Protein AF-A0A963BTK8-F1 (afdb_monomer_lite)

Foldseek 3Di:
DKDKDDDKDKDDPDPFKIWIWDWIWIDPDDPDDTDIDIDIDIGGDD

Structure (mmCIF, N/CA/C/O backbone):
data_AF-A0A963BTK8-F1
#
_entry.id   AF-A0A963BTK8-F1
#
loop_
_atom_site.group_PDB
_atom_site.id
_atom_site.type_symbol
_atom_site.label_atom_id
_atom_site.label_alt_id
_atom_site.label_comp_id
_atom_site.label_asym_id
_atom_site.label_entity_id
_atom_site.label_seq_id
_atom_site.pdbx_PDB_ins_code
_atom_site.Cartn_x
_atom_site.Cartn_y
_atom_site.Cartn_z
_atom_site.occupancy
_atom_site.B_iso_or_equiv
_atom_site.auth_seq_id
_atom_site.auth_comp_id
_atom_site.auth_asym_id
_atom_site.auth_atom_id
_atom_site.pdbx_PDB_model_num
ATOM 1 N N . GLU A 1 1 ? 0.653 2.167 -24.097 1.00 71.69 1 GLU A N 1
ATOM 2 C CA . GLU A 1 1 ? -0.180 1.896 -22.904 1.00 71.69 1 GLU A CA 1
ATOM 3 C C . GLU A 1 1 ? 0.767 1.444 -21.800 1.00 71.69 1 GLU A C 1
ATOM 5 O O . GLU A 1 1 ? 1.777 0.855 -22.150 1.00 71.69 1 GLU A O 1
ATOM 10 N N . VAL A 1 2 ? 0.541 1.794 -20.530 1.00 86.69 2 VAL A N 1
ATOM 11 C CA . VAL A 1 2 ? 1.456 1.421 -19.430 1.00 86.69 2 VAL A CA 1
ATOM 12 C C . VAL A 1 2 ? 0.673 0.591 -18.429 1.00 86.69 2 VAL A C 1
ATOM 14 O O . VAL A 1 2 ? -0.360 1.043 -17.934 1.00 86.69 2 VAL A O 1
ATOM 17 N N . PHE A 1 3 ? 1.151 -0.619 -18.154 1.00 91.69 3 PHE A N 1
ATOM 18 C CA . PHE A 1 3 ? 0.525 -1.532 -17.205 1.00 91.69 3 PHE A CA 1
ATOM 19 C C . PHE A 1 3 ? 1.168 -1.372 -15.830 1.00 91.69 3 PHE A C 1
ATOM 21 O O . PHE A 1 3 ? 2.388 -1.269 -15.735 1.00 91.69 3 PHE A O 1
ATOM 28 N N . ALA A 1 4 ? 0.373 -1.361 -14.760 1.00 94.69 4 ALA A N 1
ATOM 29 C CA . ALA A 1 4 ? 0.888 -1.323 -13.397 1.00 94.69 4 ALA A CA 1
ATOM 30 C C . ALA A 1 4 ? 0.203 -2.366 -12.525 1.00 94.69 4 ALA A C 1
ATOM 32 O O . ALA A 1 4 ? -1.023 -2.480 -12.515 1.00 94.69 4 ALA A O 1
ATOM 33 N N . ILE A 1 5 ? 1.002 -3.084 -11.744 1.00 96.38 5 ILE A N 1
ATOM 34 C CA . ILE A 1 5 ? 0.523 -4.074 -10.784 1.00 96.38 5 ILE A CA 1
ATOM 35 C C . ILE A 1 5 ? 1.407 -4.048 -9.543 1.00 96.38 5 ILE A C 1
ATOM 37 O O . ILE A 1 5 ? 2.574 -3.656 -9.595 1.00 96.38 5 ILE A O 1
ATOM 41 N N . GLY A 1 6 ? 0.854 -4.452 -8.408 1.00 96.81 6 GLY A N 1
ATOM 42 C CA . GLY A 1 6 ? 1.638 -4.642 -7.204 1.00 96.81 6 GLY A CA 1
ATOM 43 C C . GLY A 1 6 ? 0.796 -5.079 -6.011 1.00 96.81 6 GLY A C 1
ATOM 44 O O . GLY A 1 6 ? -0.413 -5.291 -6.140 1.00 96.81 6 GLY A O 1
ATOM 45 N N . PRO A 1 7 ? 1.453 -5.301 -4.863 1.00 97.94 7 PRO A N 1
ATOM 46 C CA . PRO A 1 7 ? 0.812 -5.840 -3.679 1.00 97.94 7 PRO A CA 1
ATOM 47 C C . PRO A 1 7 ? -0.079 -4.801 -2.988 1.00 97.94 7 PRO A C 1
ATOM 49 O O . PRO A 1 7 ? 0.216 -3.602 -2.951 1.00 97.94 7 PRO A O 1
ATOM 52 N N . GLY A 1 8 ? -1.143 -5.304 -2.366 1.00 98.12 8 GLY A N 1
ATOM 53 C CA . GLY A 1 8 ? -2.003 -4.556 -1.458 1.00 98.12 8 GLY A CA 1
ATOM 54 C C . GLY A 1 8 ? -2.062 -5.229 -0.091 1.00 98.12 8 GLY A C 1
ATOM 55 O O . GLY A 1 8 ? -2.045 -6.456 0.008 1.00 98.12 8 GLY A O 1
ATOM 56 N N . ALA A 1 9 ? -2.139 -4.421 0.959 1.00 98.56 9 ALA A N 1
ATOM 57 C CA . ALA A 1 9 ? -2.353 -4.860 2.327 1.00 98.56 9 ALA A CA 1
ATOM 58 C C . ALA A 1 9 ? -3.501 -4.068 2.958 1.00 98.56 9 ALA A C 1
ATOM 60 O O . ALA A 1 9 ? -3.655 -2.864 2.731 1.00 98.56 9 ALA A O 1
ATOM 61 N N . VAL A 1 10 ? -4.291 -4.754 3.7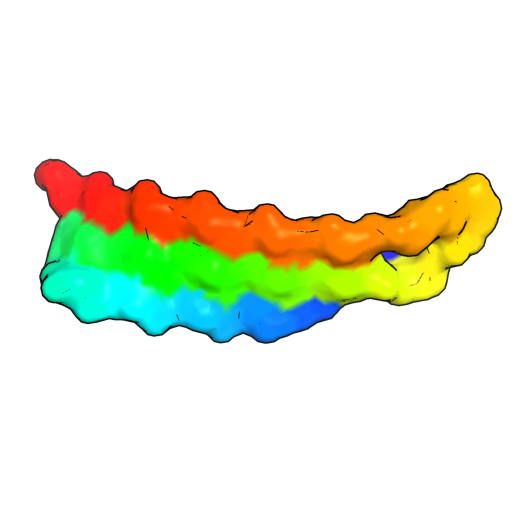80 1.00 98.44 10 VAL A N 1
ATOM 62 C CA . VAL A 1 10 ? -5.316 -4.148 4.627 1.00 98.44 10 VAL A CA 1
ATOM 63 C C . VAL A 1 10 ? -5.091 -4.581 6.067 1.00 98.44 10 VAL A C 1
ATOM 65 O O . VAL A 1 10 ? -4.831 -5.751 6.344 1.00 98.44 10 VAL A O 1
ATOM 68 N N . LEU A 1 11 ? -5.189 -3.621 6.978 1.00 98.56 11 LEU A N 1
ATOM 69 C CA . LEU A 1 11 ? -5.213 -3.853 8.411 1.00 98.56 11 LEU A CA 1
ATOM 70 C C . LEU A 1 11 ? -6.568 -3.402 8.954 1.00 98.56 11 LEU A C 1
ATOM 72 O O . LEU A 1 11 ? -6.932 -2.228 8.853 1.00 98.56 11 LEU A O 1
ATOM 76 N N . HIS A 1 12 ? -7.303 -4.340 9.544 1.00 98.19 12 HIS A N 1
ATOM 77 C CA . HIS A 1 12 ? -8.563 -4.062 10.224 1.00 98.19 12 HIS A CA 1
ATOM 78 C C . HIS A 1 12 ? -8.272 -3.696 11.682 1.00 98.19 12 HIS A C 1
ATOM 80 O O . HIS A 1 12 ? -7.829 -4.541 12.456 1.00 98.19 12 HIS A O 1
ATOM 86 N N . LEU A 1 13 ? -8.487 -2.427 12.038 1.00 98.00 13 LEU A N 1
ATOM 87 C CA . LEU A 1 13 ? -8.288 -1.922 13.402 1.00 98.00 13 LEU A CA 1
ATOM 88 C C . LEU A 1 13 ? -9.547 -2.136 14.256 1.00 98.00 13 LEU A C 1
ATOM 90 O O . LEU A 1 13 ? -9.455 -2.452 15.438 1.00 98.00 13 LEU A O 1
ATOM 94 N N . SER A 1 14 ? -10.720 -1.986 13.640 1.00 97.88 14 SER A N 1
ATOM 95 C CA . SER A 1 14 ? -12.040 -2.281 14.205 1.00 97.88 14 SER A CA 1
ATOM 96 C C . SER A 1 14 ? -13.014 -2.640 13.065 1.00 97.88 14 SER A C 1
ATOM 98 O O . SER A 1 14 ? -12.618 -2.543 11.896 1.00 97.88 14 SER A O 1
ATOM 100 N N . PRO A 1 15 ? -14.270 -3.043 13.354 1.00 97.12 15 PRO A N 1
ATOM 101 C CA . PRO A 1 15 ? -15.291 -3.245 12.319 1.00 97.12 15 PRO A CA 1
ATOM 102 C C . PRO A 1 15 ? -15.489 -2.020 11.420 1.00 97.12 15 PRO A C 1
ATOM 104 O O . PRO A 1 15 ? -15.728 -2.173 10.229 1.00 97.12 15 PRO A O 1
ATOM 107 N N . ASP A 1 16 ? -15.296 -0.826 11.977 1.00 98.12 16 ASP A N 1
ATOM 108 C CA . ASP A 1 16 ? -15.547 0.439 11.289 1.00 98.12 16 ASP A CA 1
ATOM 109 C C . ASP A 1 16 ? -14.270 1.119 10.783 1.00 98.12 16 ASP A C 1
ATOM 111 O O . ASP A 1 16 ? -14.340 2.087 10.032 1.00 98.12 16 ASP A O 1
ATOM 115 N N . THR A 1 17 ? -13.082 0.656 11.192 1.00 98.44 17 THR A N 1
ATOM 116 C CA . THR A 1 17 ? -11.809 1.331 10.887 1.00 98.44 17 THR A CA 1
ATOM 117 C C . THR A 1 17 ? -10.822 0.411 10.186 1.00 98.44 17 THR A C 1
ATOM 119 O O . THR A 1 17 ? -10.438 -0.645 10.705 1.00 98.44 17 THR A O 1
ATOM 122 N N . HIS A 1 18 ? -10.337 0.849 9.024 1.00 98.62 18 HIS A N 1
ATOM 123 C CA . HIS A 1 18 ? -9.421 0.082 8.185 1.00 98.62 18 HIS A CA 1
ATOM 124 C C . HIS A 1 18 ? -8.286 0.952 7.645 1.00 98.62 18 HIS A C 1
ATOM 126 O O . HIS A 1 18 ? -8.506 2.062 7.152 1.00 98.62 18 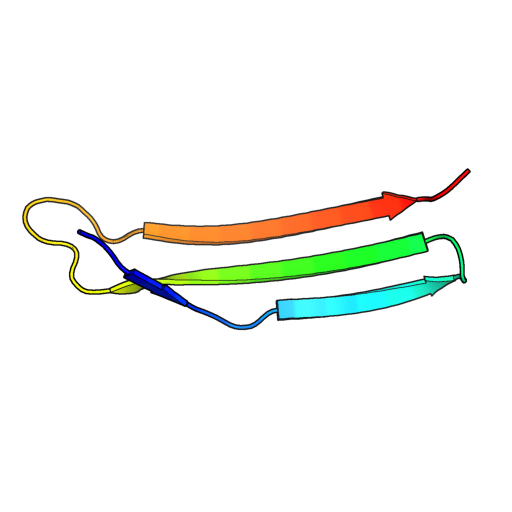HIS A O 1
ATOM 132 N N . LEU A 1 19 ? -7.068 0.419 7.689 1.00 98.62 19 LEU A N 1
ATOM 133 C CA . LEU A 1 19 ? -5.893 1.015 7.067 1.00 98.62 19 LEU A CA 1
ATOM 134 C C . LEU A 1 19 ? -5.516 0.205 5.826 1.00 98.62 19 LEU A C 1
ATOM 136 O O . LEU A 1 19 ? -5.267 -0.994 5.914 1.00 98.62 19 LEU A O 1
ATOM 140 N N . PHE A 1 20 ? -5.450 0.865 4.675 1.00 98.56 20 PHE A N 1
ATOM 141 C CA . PHE A 1 20 ? -5.049 0.271 3.405 1.00 98.56 20 PHE A CA 1
ATOM 142 C C . PHE A 1 20 ? -3.674 0.785 3.001 1.00 98.56 20 PHE A C 1
ATOM 144 O O . PHE A 1 20 ? -3.425 1.993 3.023 1.00 98.56 20 PHE A O 1
ATOM 151 N N . PHE A 1 21 ? -2.825 -0.125 2.544 1.00 98.62 21 PHE A N 1
ATOM 152 C CA . PHE A 1 21 ? -1.571 0.187 1.881 1.00 98.62 21 PHE A CA 1
ATOM 153 C C . PHE A 1 21 ? -1.536 -0.501 0.519 1.00 98.62 21 PHE A C 1
ATOM 155 O O . PHE A 1 21 ? -1.794 -1.696 0.423 1.00 98.62 21 PHE A O 1
ATOM 162 N N . ASN A 1 22 ? -1.225 0.243 -0.539 1.00 98.44 22 ASN A N 1
ATOM 163 C CA . ASN A 1 22 ? -1.091 -0.309 -1.885 1.00 98.44 22 ASN A CA 1
ATOM 164 C C . ASN A 1 22 ? 0.193 0.206 -2.524 1.00 98.44 22 ASN A C 1
ATOM 166 O O . ASN A 1 22 ? 0.481 1.403 -2.442 1.00 98.44 22 ASN A O 1
ATOM 170 N N . ALA A 1 23 ? 0.918 -0.682 -3.194 1.00 98.25 23 ALA A N 1
ATOM 171 C CA . ALA A 1 23 ? 2.065 -0.340 -4.019 1.00 98.25 23 ALA A CA 1
ATOM 172 C C . ALA A 1 23 ? 1.801 -0.802 -5.454 1.00 98.25 23 ALA A C 1
ATOM 174 O O . ALA A 1 23 ? 1.396 -1.941 -5.668 1.00 98.25 23 ALA A O 1
ATOM 175 N N . TYR A 1 24 ? 2.032 0.074 -6.427 1.00 97.56 24 TYR A N 1
ATOM 176 C CA . TYR A 1 24 ? 1.904 -0.221 -7.851 1.00 97.56 24 TYR A CA 1
ATOM 177 C C . TYR A 1 24 ? 3.207 0.114 -8.556 1.00 97.56 24 TYR A C 1
ATOM 179 O O . TYR A 1 24 ? 3.733 1.215 -8.385 1.00 97.56 24 TYR A O 1
ATOM 187 N N . PHE A 1 25 ? 3.679 -0.818 -9.375 1.00 95.88 25 PHE A N 1
ATOM 188 C CA . PHE A 1 25 ? 4.883 -0.658 -10.174 1.00 95.88 25 PHE A CA 1
ATOM 189 C C . PHE A 1 25 ? 4.493 -0.699 -11.641 1.00 95.88 25 PHE A C 1
ATOM 191 O O . PHE A 1 25 ? 3.908 -1.681 -12.101 1.00 95.88 25 PHE A O 1
ATOM 198 N N . GLU A 1 26 ? 4.799 0.363 -12.375 1.00 95.75 26 GLU A N 1
ATOM 199 C CA . GLU A 1 26 ? 4.539 0.393 -13.810 1.00 95.75 26 GLU A CA 1
ATOM 200 C C . GLU A 1 26 ? 5.486 -0.542 -14.580 1.00 95.75 26 GLU A C 1
ATOM 202 O O . GLU A 1 26 ? 6.580 -0.873 -14.126 1.00 95.75 26 GLU A O 1
ATOM 207 N N . THR A 1 27 ? 5.071 -0.969 -15.763 1.00 90.81 27 THR A N 1
ATOM 208 C CA . THR A 1 27 ? 5.797 -1.815 -16.719 1.00 90.81 27 THR A CA 1
ATOM 209 C C . THR A 1 27 ? 5.510 -1.300 -18.128 1.00 90.81 27 THR A C 1
ATOM 211 O O . THR A 1 27 ? 4.490 -0.644 -18.343 1.00 90.81 27 THR A O 1
ATOM 214 N N . ASP A 1 28 ? 6.431 -1.536 -19.064 1.00 89.56 28 ASP A N 1
ATOM 215 C CA . ASP A 1 28 ? 6.312 -1.113 -20.470 1.00 89.56 28 ASP A CA 1
ATOM 216 C C . ASP A 1 28 ? 6.174 0.412 -20.671 1.00 89.56 28 ASP A C 1
ATOM 218 O O . ASP A 1 28 ? 5.506 0.907 -21.578 1.00 89.56 28 ASP A O 1
ATOM 222 N N . ALA A 1 29 ? 6.825 1.195 -19.804 1.00 87.75 29 ALA A N 1
ATOM 223 C CA . ALA A 1 29 ? 6.927 2.640 -19.974 1.00 87.75 29 ALA A CA 1
ATOM 224 C C . ALA A 1 29 ? 7.970 2.980 -21.056 1.00 87.75 29 ALA A C 1
ATOM 226 O O . ALA A 1 29 ? 9.172 2.928 -20.808 1.00 87.75 29 ALA A O 1
ATOM 227 N N . GLU A 1 30 ? 7.506 3.367 -22.245 1.00 85.56 30 GLU A N 1
ATOM 228 C CA . GLU A 1 30 ? 8.352 3.853 -23.342 1.00 85.56 30 GLU A CA 1
ATOM 229 C C . GLU A 1 30 ? 8.262 5.379 -23.479 1.00 85.56 30 GLU A C 1
ATOM 231 O O . GLU A 1 30 ? 7.194 5.973 -23.321 1.00 85.56 30 GLU A O 1
ATOM 236 N N . ASN A 1 31 ? 9.389 6.030 -23.787 1.00 86.88 31 ASN A N 1
ATOM 237 C CA . ASN A 1 31 ? 9.500 7.485 -23.988 1.00 86.88 31 ASN A CA 1
ATOM 238 C C . ASN A 1 31 ? 9.115 8.357 -22.771 1.00 86.88 31 ASN A C 1
ATOM 240 O O . ASN A 1 31 ? 8.940 9.569 -22.910 1.00 86.88 31 ASN A O 1
ATOM 244 N N . ARG A 1 32 ? 9.019 7.767 -21.570 1.00 87.81 32 ARG A N 1
ATOM 245 C CA . ARG A 1 32 ? 8.863 8.478 -20.291 1.00 87.81 32 ARG A CA 1
ATOM 246 C C . ARG A 1 32 ? 9.509 7.728 -19.129 1.00 87.81 32 ARG A C 1
ATOM 248 O O . ARG A 1 32 ? 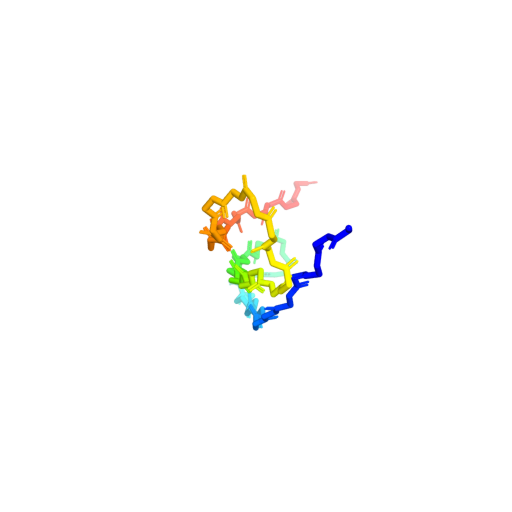9.785 6.537 -19.223 1.00 87.81 32 ARG A O 1
ATOM 255 N N . THR A 1 33 ? 9.669 8.409 -17.999 1.00 89.62 33 THR A N 1
ATOM 256 C CA . THR A 1 33 ? 10.085 7.771 -16.746 1.00 89.62 33 THR A CA 1
ATOM 257 C C . THR A 1 33 ? 9.011 6.798 -16.248 1.00 89.62 33 THR A C 1
ATOM 259 O O . THR A 1 33 ? 7.817 7.119 -16.246 1.00 89.62 33 THR A O 1
ATOM 262 N N . ARG A 1 34 ? 9.448 5.614 -15.809 1.00 90.00 34 ARG A N 1
ATOM 263 C CA . ARG A 1 34 ? 8.637 4.632 -15.080 1.00 90.00 34 ARG A CA 1
ATOM 264 C C . ARG A 1 34 ? 8.224 5.196 -13.718 1.00 90.00 34 ARG A C 1
ATOM 266 O O . ARG A 1 34 ? 9.064 5.736 -13.002 1.00 90.00 34 ARG A O 1
ATOM 273 N N . GLY A 1 35 ? 6.952 5.059 -13.368 1.00 93.19 35 GLY A N 1
ATOM 274 C CA . GLY A 1 35 ? 6.395 5.495 -12.096 1.00 93.19 35 GLY A CA 1
ATOM 275 C C . GLY A 1 35 ? 6.134 4.336 -11.140 1.00 93.19 35 GLY A C 1
ATOM 276 O O . GLY A 1 35 ? 5.565 3.313 -11.520 1.00 93.19 35 GLY A O 1
ATOM 277 N N . ASP A 1 36 ? 6.477 4.560 -9.875 1.00 95.94 36 ASP A N 1
ATOM 278 C CA . ASP A 1 36 ? 6.029 3.736 -8.758 1.00 95.94 36 ASP A CA 1
ATOM 279 C C . ASP A 1 36 ? 5.039 4.555 -7.924 1.00 95.94 36 ASP A C 1
ATOM 281 O O . ASP A 1 36 ? 5.291 5.722 -7.603 1.00 95.94 36 ASP A O 1
ATOM 285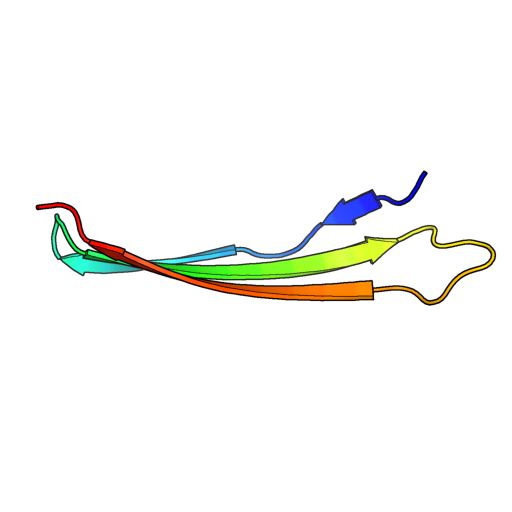 N N . ARG A 1 37 ? 3.898 3.960 -7.568 1.00 95.75 37 ARG A N 1
ATOM 286 C CA . ARG A 1 37 ? 2.857 4.627 -6.781 1.00 95.75 37 ARG A CA 1
ATOM 287 C C . ARG A 1 37 ? 2.610 3.891 -5.478 1.00 95.75 37 ARG A C 1
ATOM 289 O O . ARG A 1 37 ? 2.187 2.740 -5.479 1.00 95.75 37 ARG A O 1
ATOM 296 N N . TYR A 1 38 ? 2.751 4.618 -4.377 1.00 97.94 38 TYR A N 1
ATOM 297 C CA . TYR A 1 38 ? 2.443 4.144 -3.032 1.00 97.94 38 TYR A CA 1
ATOM 298 C C . TYR A 1 38 ? 1.229 4.904 -2.497 1.00 97.94 38 TYR A C 1
ATOM 300 O O . TYR A 1 38 ? 1.195 6.136 -2.528 1.00 97.94 38 TYR A O 1
ATOM 308 N N . ASN A 1 39 ? 0.207 4.186 -2.037 1.00 98.12 39 ASN A N 1
ATOM 309 C CA . ASN A 1 39 ? -0.996 4.771 -1.457 1.00 98.12 39 ASN A CA 1
ATOM 310 C C . ASN A 1 39 ? -1.200 4.261 -0.034 1.00 98.12 39 ASN A C 1
ATOM 312 O O . ASN A 1 39 ? -1.276 3.055 0.186 1.00 98.12 39 ASN A O 1
ATOM 316 N N . LEU A 1 40 ? -1.334 5.197 0.902 1.00 98.38 40 LEU A N 1
ATOM 317 C CA . LEU A 1 40 ? -1.757 4.938 2.270 1.00 98.38 40 LEU A CA 1
ATOM 318 C C . LEU A 1 40 ? -3.128 5.582 2.472 1.00 98.38 40 LEU A C 1
ATOM 320 O O . LEU A 1 40 ? -3.294 6.773 2.197 1.00 98.38 40 LEU A O 1
ATOM 324 N N . ARG A 1 41 ? -4.111 4.804 2.928 1.00 98.25 41 ARG A N 1
ATOM 325 C CA . ARG A 1 41 ? -5.481 5.288 3.123 1.00 98.25 41 ARG A CA 1
ATOM 326 C C . ARG A 1 41 ? -6.066 4.765 4.425 1.00 98.25 41 ARG A C 1
ATOM 328 O O . ARG A 1 41 ? -6.205 3.560 4.596 1.00 98.25 41 ARG A O 1
ATOM 335 N N . LEU A 1 42 ? -6.459 5.683 5.301 1.00 98.19 42 LEU A N 1
ATOM 336 C CA . LEU A 1 42 ? -7.270 5.395 6.480 1.00 98.19 42 LEU A CA 1
ATOM 337 C C . LEU A 1 42 ? -8.743 5.623 6.126 1.00 98.19 42 LEU A C 1
ATOM 339 O O . LEU A 1 42 ? -9.097 6.699 5.646 1.00 98.19 42 LEU A O 1
ATOM 343 N N . VAL A 1 43 ? -9.582 4.612 6.336 1.00 98.19 43 VAL A N 1
ATOM 344 C CA . VAL A 1 43 ? -11.036 4.692 6.147 1.00 98.19 43 VAL A CA 1
ATOM 345 C C . VAL A 1 43 ? -11.705 4.416 7.484 1.00 98.19 43 VAL A C 1
ATOM 347 O O . VAL A 1 43 ? -11.376 3.431 8.144 1.00 98.19 43 VAL A O 1
ATOM 350 N N . HIS A 1 44 ? -12.635 5.287 7.859 1.00 97.88 44 HIS A N 1
ATOM 351 C CA . HIS A 1 44 ? -13.486 5.129 9.027 1.00 97.88 44 HIS A CA 1
ATOM 352 C C . HIS A 1 44 ? -14.949 5.244 8.589 1.00 97.88 44 HIS A C 1
ATOM 354 O O . HIS A 1 44 ? -15.306 6.191 7.883 1.00 97.88 44 HIS A O 1
ATOM 360 N N . HIS A 1 45 ? -15.758 4.259 8.957 1.00 95.62 45 HIS A N 1
ATOM 361 C CA . HIS A 1 45 ? -17.205 4.252 8.790 1.00 95.62 45 HIS A CA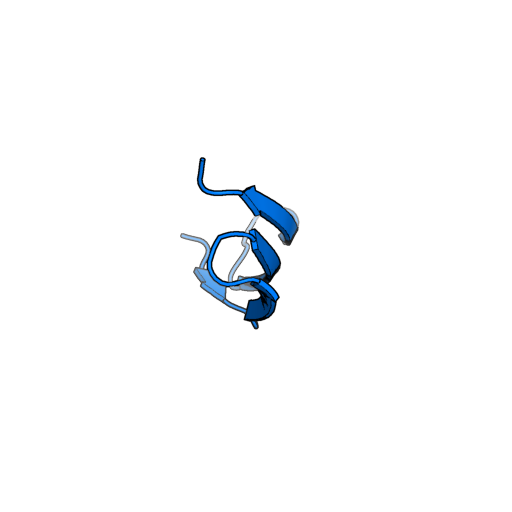 1
ATOM 362 C C . HIS A 1 45 ? -17.848 4.836 10.058 1.00 95.62 45 HIS A C 1
ATOM 364 O O . HIS A 1 45 ? -17.431 4.483 11.156 1.00 95.62 45 HIS A O 1
ATOM 370 N N . PHE A 1 46 ? -18.794 5.766 9.897 1.00 91.06 46 PHE A N 1
ATOM 371 C CA . PHE A 1 46 ? -19.495 6.462 10.984 1.00 91.06 46 PHE A CA 1
ATOM 372 C C . PHE A 1 46 ? -20.970 6.071 11.005 1.00 91.06 46 PHE A C 1
ATOM 374 O O . PHE A 1 46 ? -21.524 5.898 9.892 1.00 91.06 46 PHE A O 1
#

pLDDT: mean 94.87, std 5.25, range [71.69, 98.62]

Radius of gyration: 14.46 Å; chains: 1; bounding box: 30×14×38 Å

Sequence (46 aa):
EVFAIGPGAVLHLSPDTHLFFNAYFETDAENRTRGDRYNLRLVHHF

Secondary structure (DSSP, 8-state)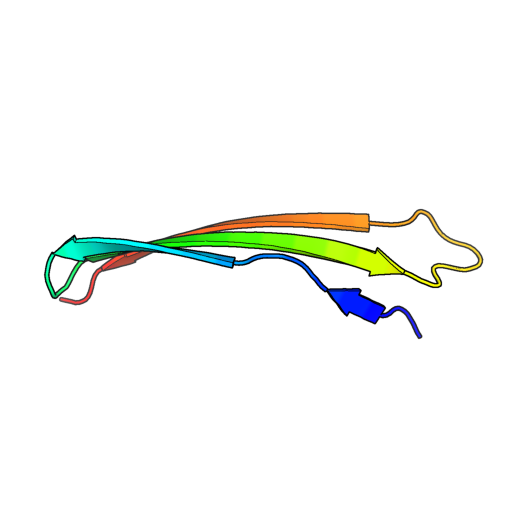:
--EEE--EEEEESSSSEEEEEEEEEEE---SS---EEEEEEEEE--